Protein AF-D4MW05-F1 (afdb_monomer_lite)

Secondary structure (DSSP, 8-state):
-HHHHHHHHHHHHHHT--HHHHHH-HHHHHHHHHHHHHHHHHHHHHHHHHHH-

Organism: Anaerostipes hadrus (NCBI:txid649756)

Foldseek 3Di:
DVLVVVLVVLVVCLVPQDVVCLVPPVVSVVVSVVSVVVNVVSVVVVVVVVVVD

Radius of gyration: 12.98 Å; chains: 1; bounding box: 28×12×37 Å

pLDDT: mean 95.49, std 7.3, range [56.09, 98.75]

Structure (mmCIF, N/CA/C/O backbone):
data_AF-D4MW05-F1
#
_entry.id   AF-D4MW05-F1
#
loop_
_atom_site.group_PDB
_atom_site.id
_atom_site.type_symbol
_atom_site.label_atom_id
_atom_site.label_alt_id
_atom_site.label_comp_id
_atom_site.label_asym_id
_atom_site.label_entity_id
_atom_site.label_seq_id
_atom_site.pdbx_PDB_ins_code
_atom_site.Cartn_x
_atom_site.Cartn_y
_atom_site.Cartn_z
_atom_site.occupancy
_atom_site.B_iso_or_equiv
_atom_site.auth_seq_id
_atom_site.auth_comp_id
_atom_site.auth_asym_id
_atom_site.auth_atom_id
_atom_site.pdbx_PDB_model_num
ATOM 1 N N . MET A 1 1 ? -13.940 4.507 11.658 1.00 79.69 1 MET A N 1
ATOM 2 C CA . MET A 1 1 ? -13.972 4.277 10.187 1.00 79.69 1 MET A CA 1
ATOM 3 C C . MET A 1 1 ? -12.865 5.007 9.422 1.00 79.69 1 MET A C 1
ATOM 5 O O . MET A 1 1 ? -12.530 4.572 8.328 1.00 79.69 1 MET A O 1
ATOM 9 N N . LYS A 1 2 ? -12.237 6.059 9.974 1.00 89.94 2 LYS A N 1
ATOM 10 C CA . LYS A 1 2 ? -11.162 6.809 9.297 1.00 89.94 2 LYS A CA 1
ATOM 11 C C . LYS A 1 2 ? -9.987 5.931 8.829 1.00 89.94 2 LYS A C 1
ATOM 13 O O . LYS A 1 2 ? -9.415 6.202 7.777 1.00 89.94 2 LYS A O 1
ATOM 18 N N . LYS A 1 3 ? -9.614 4.861 9.554 1.00 92.94 3 LYS A N 1
ATOM 19 C CA . LYS A 1 3 ? -8.536 3.969 9.080 1.00 92.94 3 LYS A CA 1
ATOM 20 C C . LYS A 1 3 ? -8.963 3.131 7.873 1.00 92.94 3 LYS A C 1
ATOM 22 O O . LYS A 1 3 ? -8.135 2.889 7.001 1.00 92.94 3 LYS A O 1
ATOM 27 N N . LEU A 1 4 ? -10.237 2.739 7.791 1.00 95.06 4 LEU A N 1
ATOM 28 C CA . LEU A 1 4 ? -10.783 2.037 6.626 1.00 95.06 4 LEU A CA 1
ATOM 29 C C . LEU A 1 4 ? -10.796 2.939 5.383 1.00 95.06 4 LEU A C 1
ATOM 31 O O . LEU A 1 4 ? -10.449 2.484 4.294 1.00 95.06 4 LEU A O 1
ATOM 35 N N . GLU A 1 5 ? -11.126 4.223 5.543 1.00 96.50 5 GLU A N 1
ATOM 36 C CA . GLU A 1 5 ? -11.027 5.219 4.466 1.00 96.50 5 GLU A CA 1
ATOM 37 C C . GLU A 1 5 ? -9.574 5.402 4.004 1.00 96.50 5 GLU A C 1
ATOM 39 O O . GLU A 1 5 ? -9.293 5.344 2.808 1.00 96.50 5 GLU A O 1
ATOM 44 N N . ASN A 1 6 ? -8.627 5.533 4.940 1.00 96.06 6 ASN A N 1
ATOM 45 C CA . ASN A 1 6 ? -7.200 5.639 4.617 1.00 96.06 6 ASN A CA 1
ATOM 46 C C . ASN A 1 6 ? -6.681 4.409 3.859 1.00 96.06 6 ASN A C 1
ATOM 48 O O . ASN A 1 6 ? -5.958 4.553 2.871 1.00 96.06 6 ASN A O 1
ATOM 52 N N . PHE A 1 7 ? -7.063 3.210 4.307 1.00 97.69 7 PHE A N 1
ATOM 53 C CA . PHE A 1 7 ? -6.762 1.963 3.609 1.00 97.69 7 PHE A CA 1
ATOM 54 C C . PHE A 1 7 ? -7.341 1.972 2.190 1.00 97.69 7 PHE A C 1
ATOM 56 O O . PHE A 1 7 ? -6.611 1.711 1.237 1.00 97.69 7 PHE A O 1
ATOM 63 N N . SER A 1 8 ? -8.619 2.329 2.038 1.00 97.81 8 SER A N 1
ATOM 64 C CA . SER A 1 8 ? -9.305 2.346 0.740 1.00 97.81 8 SER A CA 1
ATOM 65 C C . SER A 1 8 ? -8.651 3.322 -0.241 1.00 97.81 8 SER A C 1
ATOM 67 O O . SER A 1 8 ? -8.447 2.983 -1.406 1.00 97.81 8 SER A O 1
ATOM 69 N N . ASN A 1 9 ? -8.240 4.500 0.237 1.00 98.00 9 ASN A N 1
ATOM 70 C CA . ASN A 1 9 ? -7.511 5.480 -0.568 1.00 98.00 9 ASN A CA 1
ATOM 71 C C . ASN A 1 9 ? -6.148 4.939 -1.019 1.00 98.00 9 ASN A C 1
ATOM 73 O O . ASN A 1 9 ? -5.808 5.037 -2.197 1.00 98.00 9 ASN A O 1
ATOM 77 N N . CYS A 1 10 ? -5.386 4.315 -0.114 1.00 98.00 10 CYS A N 1
ATOM 78 C CA . CYS A 1 10 ? -4.091 3.726 -0.458 1.00 98.00 10 CYS A CA 1
ATOM 79 C C . CYS A 1 10 ? -4.221 2.545 -1.427 1.00 98.00 10 CYS A C 1
ATOM 81 O O . CYS A 1 10 ? -3.440 2.441 -2.375 1.00 98.00 10 CYS A O 1
ATOM 83 N N . LEU A 1 11 ? -5.234 1.697 -1.240 1.00 98.50 11 LEU A N 1
ATOM 84 C CA . LEU A 1 11 ? -5.533 0.600 -2.151 1.00 98.50 11 LEU A CA 1
ATOM 85 C C . LEU A 1 11 ? -5.909 1.118 -3.542 1.00 98.50 11 LEU A C 1
ATOM 87 O O . LEU A 1 11 ? -5.488 0.539 -4.540 1.00 98.50 11 LEU A O 1
ATOM 91 N N . ASN A 1 12 ? -6.662 2.218 -3.626 1.00 98.62 12 ASN A N 1
ATOM 92 C CA . ASN A 1 12 ? -7.008 2.821 -4.907 1.00 98.62 12 ASN A CA 1
ATOM 93 C C . ASN A 1 12 ? -5.768 3.348 -5.645 1.00 98.62 12 ASN A C 1
ATOM 95 O O . ASN A 1 12 ? -5.655 3.144 -6.849 1.00 98.62 12 ASN A O 1
ATOM 99 N N . VAL A 1 13 ? -4.814 3.969 -4.944 1.00 98.19 13 VAL A N 1
ATOM 100 C CA . V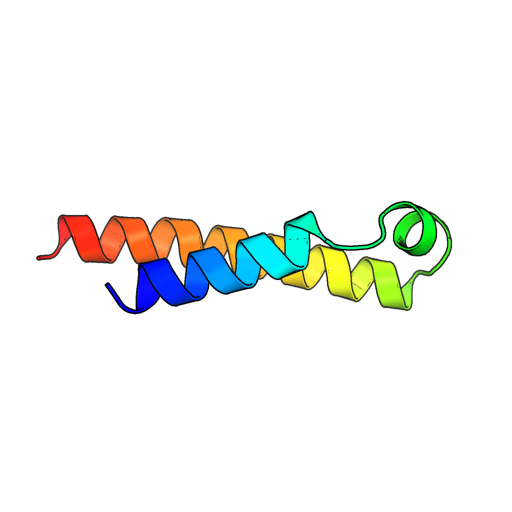AL A 1 13 ? -3.535 4.372 -5.558 1.00 98.19 13 VAL A CA 1
ATOM 101 C C . VAL A 1 13 ? -2.778 3.147 -6.075 1.00 98.19 13 VAL A C 1
ATOM 103 O O . VAL A 1 13 ? -2.355 3.140 -7.225 1.00 98.19 13 VAL A O 1
ATOM 106 N N . LEU A 1 14 ? -2.664 2.088 -5.266 1.00 98.50 14 LEU A N 1
ATOM 107 C CA . LEU A 1 14 ? -1.947 0.869 -5.648 1.00 98.50 14 LEU A CA 1
ATOM 108 C C . LEU A 1 14 ? -2.584 0.154 -6.848 1.00 98.50 14 LEU A C 1
ATOM 110 O O . LEU A 1 14 ? -1.880 -0.292 -7.746 1.00 98.50 14 LEU A O 1
ATOM 114 N N . LYS A 1 15 ? -3.918 0.056 -6.876 1.00 98.38 15 LYS A N 1
ATOM 115 C CA . LYS A 1 15 ? -4.674 -0.591 -7.959 1.00 98.38 15 LYS A CA 1
ATOM 116 C C . LYS A 1 15 ? -4.506 0.130 -9.298 1.00 98.38 15 LYS A C 1
ATOM 118 O O . LYS A 1 15 ? -4.582 -0.514 -10.337 1.00 98.38 15 LYS A O 1
ATOM 123 N N . ASN A 1 16 ? -4.312 1.447 -9.260 1.00 98.38 16 ASN A N 1
ATOM 124 C CA . ASN A 1 16 ? -4.141 2.284 -10.445 1.00 98.38 16 ASN A CA 1
ATOM 125 C C . ASN A 1 16 ? -2.663 2.598 -10.743 1.00 98.38 16 ASN A C 1
ATOM 127 O O . ASN A 1 16 ? -2.389 3.457 -11.578 1.00 98.38 16 ASN A O 1
ATOM 131 N N . ALA A 1 17 ? -1.717 1.952 -10.054 1.00 98.44 17 ALA A N 1
ATOM 132 C CA . ALA A 1 17 ? -0.303 2.084 -10.371 1.00 98.44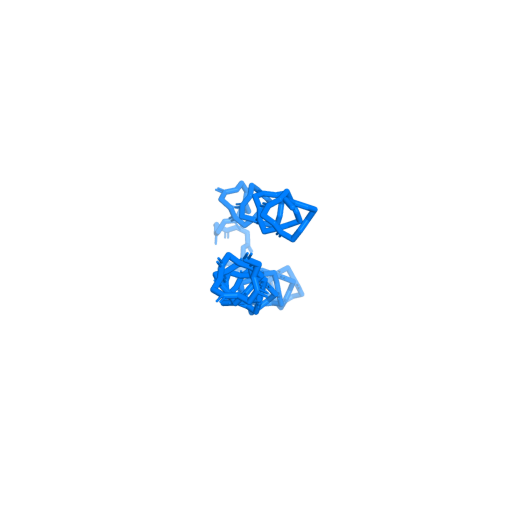 17 ALA A CA 1
ATOM 133 C C . ALA A 1 17 ? -0.006 1.498 -11.760 1.00 98.44 17 ALA A C 1
ATOM 135 O O . ALA A 1 17 ? -0.588 0.490 -12.162 1.00 98.44 17 ALA A O 1
ATOM 136 N N . ASP A 1 18 ? 0.924 2.123 -12.476 1.00 98.44 18 ASP A N 1
ATOM 137 C CA . ASP A 1 18 ? 1.372 1.665 -13.788 1.00 98.44 18 ASP A CA 1
ATOM 138 C C . ASP A 1 18 ? 2.472 0.605 -13.618 1.00 98.44 18 ASP A C 1
ATOM 140 O O . ASP A 1 18 ? 3.647 0.912 -13.398 1.00 98.44 18 ASP A O 1
ATOM 144 N N . PHE A 1 19 ? 2.082 -0.669 -13.654 1.00 97.00 19 PHE A N 1
ATOM 145 C CA . PHE A 1 19 ? 3.021 -1.773 -13.455 1.00 97.00 19 PHE A CA 1
ATOM 146 C C . PHE A 1 19 ? 3.981 -1.966 -14.636 1.00 97.00 19 PHE A C 1
ATOM 14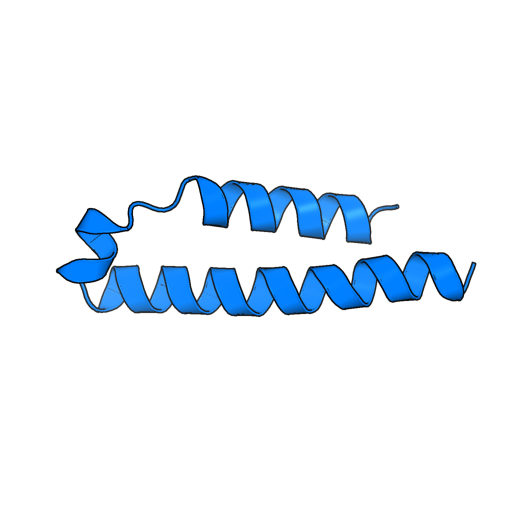8 O O . PHE A 1 19 ? 5.102 -2.421 -14.413 1.00 97.00 19 PHE A O 1
ATOM 155 N N . ASP A 1 20 ? 3.600 -1.552 -15.846 1.00 98.25 20 ASP A N 1
ATOM 156 C CA . ASP A 1 20 ? 4.479 -1.608 -17.019 1.00 98.25 20 ASP A CA 1
ATOM 157 C C . ASP A 1 20 ? 5.611 -0.573 -16.891 1.00 98.25 20 ASP A C 1
ATOM 159 O O . ASP A 1 20 ? 6.779 -0.859 -17.180 1.00 98.25 20 ASP A O 1
ATOM 163 N N . LEU A 1 21 ? 5.301 0.621 -16.367 1.00 98.31 21 LEU A N 1
ATOM 164 C CA . LEU A 1 21 ? 6.315 1.614 -16.007 1.00 98.31 21 LEU A CA 1
ATOM 165 C C . LEU A 1 21 ? 7.192 1.133 -14.843 1.00 98.31 21 LEU A C 1
ATOM 167 O O . LEU A 1 21 ? 8.406 1.343 -14.863 1.00 98.31 21 LEU A O 1
ATOM 171 N N . ALA A 1 22 ? 6.611 0.482 -13.833 1.00 98.44 22 ALA A N 1
ATOM 172 C CA . ALA A 1 22 ? 7.365 -0.063 -12.702 1.00 98.44 22 ALA A CA 1
ATOM 173 C C . ALA A 1 22 ? 8.359 -1.162 -13.118 1.00 98.44 22 ALA A C 1
ATOM 175 O O . ALA A 1 22 ? 9.412 -1.305 -12.495 1.00 98.44 22 ALA A O 1
ATOM 176 N N . ASP A 1 23 ? 8.067 -1.917 -14.173 1.00 98.31 23 ASP A N 1
ATOM 177 C CA . ASP A 1 23 ? 8.985 -2.928 -14.702 1.00 98.31 23 ASP A CA 1
ATOM 178 C C . ASP A 1 23 ? 10.305 -2.294 -15.186 1.00 98.31 23 ASP A C 1
ATOM 180 O O . ASP A 1 23 ? 11.393 -2.770 -14.865 1.00 98.31 23 ASP A O 1
ATOM 184 N N . ASN A 1 24 ? 10.221 -1.126 -15.832 1.00 98.00 24 ASN A N 1
ATOM 185 C CA . ASN A 1 24 ? 11.354 -0.496 -16.519 1.00 98.00 24 ASN A CA 1
ATOM 186 C C . ASN A 1 24 ? 11.911 0.771 -15.837 1.00 98.00 24 ASN A C 1
ATOM 188 O O . ASN A 1 24 ? 12.908 1.329 -16.297 1.00 98.00 24 ASN A O 1
ATOM 192 N N . ASN A 1 25 ? 11.295 1.251 -14.750 1.00 98.56 25 ASN A N 1
ATOM 193 C CA . ASN A 1 25 ? 11.717 2.455 -14.028 1.00 98.56 25 ASN A CA 1
ATOM 194 C C . ASN A 1 25 ? 11.908 2.183 -12.528 1.00 98.56 25 ASN A C 1
ATOM 196 O O . ASN A 1 25 ? 10.947 2.101 -11.763 1.00 98.56 25 ASN A O 1
ATOM 200 N N . ASP A 1 26 ? 13.168 2.118 -12.095 1.00 98.50 26 ASP A N 1
ATOM 201 C CA . ASP A 1 26 ? 13.564 1.776 -10.722 1.00 98.50 26 ASP A CA 1
ATOM 202 C C . ASP A 1 26 ? 12.998 2.727 -9.655 1.00 98.50 26 ASP A C 1
ATOM 204 O O . ASP A 1 26 ? 12.595 2.293 -8.570 1.00 98.50 26 ASP A O 1
ATOM 208 N N . ILE A 1 27 ? 12.939 4.028 -9.955 1.00 98.50 27 ILE A N 1
ATOM 209 C CA . ILE A 1 27 ? 12.408 5.041 -9.033 1.00 98.50 27 ILE A CA 1
ATOM 210 C C . ILE A 1 27 ? 10.900 4.851 -8.885 1.00 98.50 27 ILE A C 1
ATOM 212 O O . ILE A 1 27 ? 10.382 4.815 -7.767 1.00 98.50 27 ILE A O 1
ATOM 216 N N . TYR A 1 28 ? 10.198 4.676 -10.005 1.00 98.62 28 TYR A N 1
ATOM 217 C CA . TYR A 1 28 ? 8.760 4.438 -9.988 1.00 98.62 28 TYR A CA 1
ATOM 218 C C . TYR A 1 28 ? 8.424 3.129 -9.264 1.00 98.62 28 TYR A C 1
ATOM 220 O O . TYR A 1 28 ? 7.568 3.113 -8.379 1.00 98.62 28 TYR A O 1
ATOM 228 N N . ARG A 1 29 ? 9.172 2.053 -9.542 1.00 98.56 29 ARG A N 1
ATOM 229 C CA . ARG A 1 29 ? 9.042 0.762 -8.855 1.00 98.56 29 ARG A CA 1
ATOM 230 C C . ARG A 1 29 ? 9.215 0.884 -7.348 1.00 98.56 29 ARG A C 1
ATOM 232 O O . ARG A 1 29 ? 8.429 0.314 -6.597 1.00 98.56 29 ARG A O 1
ATOM 239 N N . THR A 1 30 ? 10.205 1.656 -6.902 1.00 98.75 30 THR A N 1
ATOM 240 C CA . THR A 1 30 ? 10.409 1.940 -5.474 1.00 98.75 30 THR A CA 1
ATOM 241 C C . THR A 1 30 ? 9.167 2.596 -4.859 1.00 98.75 30 THR A C 1
ATOM 243 O O . THR A 1 30 ? 8.737 2.202 -3.774 1.00 98.75 30 THR A O 1
ATOM 246 N N . GLY A 1 31 ? 8.536 3.53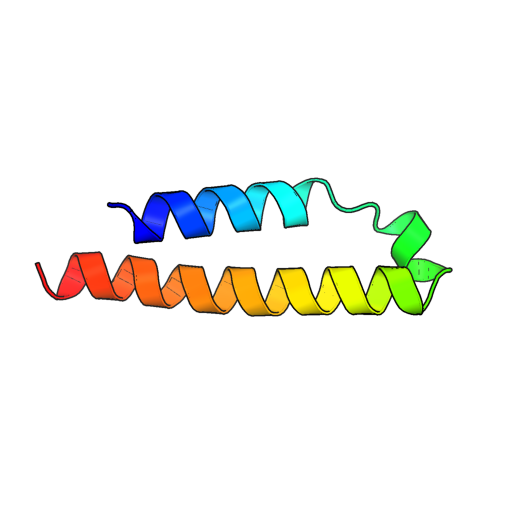3 -5.573 1.00 98.50 31 GLY A N 1
ATOM 247 C CA . GLY A 1 31 ? 7.266 4.142 -5.168 1.00 98.50 31 GLY A CA 1
ATOM 248 C C . GLY A 1 31 ? 6.116 3.133 -5.054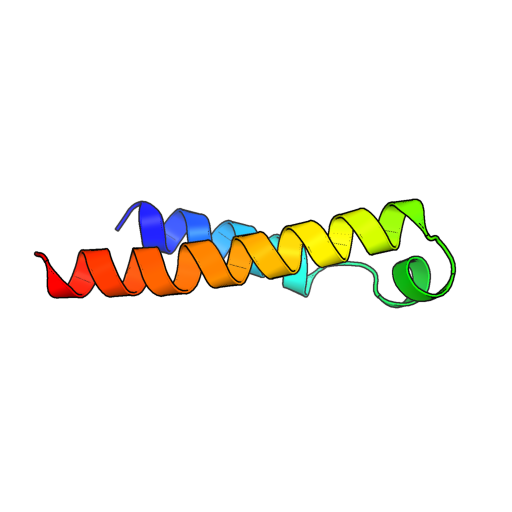 1.00 98.50 31 GLY A C 1
ATOM 249 O O . GLY A 1 31 ? 5.419 3.113 -4.039 1.00 98.50 31 GLY A O 1
ATOM 250 N N . VAL A 1 32 ? 5.952 2.250 -6.045 1.00 98.69 32 VAL A N 1
ATOM 251 C CA . VAL A 1 32 ? 4.913 1.199 -6.040 1.00 98.69 32 VAL A CA 1
ATOM 252 C C . VAL A 1 32 ? 5.113 0.213 -4.883 1.00 98.69 32 VAL A C 1
ATOM 254 O O . VAL A 1 32 ? 4.151 -0.123 -4.193 1.00 98.69 32 VAL A O 1
ATOM 257 N N . ILE A 1 33 ? 6.356 -0.199 -4.603 1.00 98.69 33 ILE A N 1
ATOM 258 C CA . ILE A 1 33 ? 6.689 -1.057 -3.451 1.00 98.69 33 ILE A CA 1
ATOM 259 C C . ILE A 1 33 ? 6.342 -0.356 -2.130 1.00 98.69 33 ILE A C 1
ATOM 261 O O . ILE A 1 33 ? 5.744 -0.964 -1.239 1.00 98.69 33 ILE A O 1
ATOM 265 N N . GLY A 1 34 ? 6.668 0.933 -1.998 1.00 98.62 34 GLY A N 1
ATOM 266 C CA . GLY A 1 34 ? 6.290 1.729 -0.829 1.00 98.62 34 GLY A CA 1
ATOM 267 C C . GLY A 1 34 ? 4.772 1.792 -0.632 1.00 98.62 34 GLY A C 1
ATOM 268 O O . GLY A 1 34 ? 4.278 1.553 0.471 1.00 98.62 34 GLY A O 1
ATOM 269 N N . GLN A 1 35 ? 4.023 2.030 -1.712 1.00 98.62 35 GLN A N 1
ATOM 270 C CA . GLN A 1 35 ? 2.561 2.061 -1.691 1.00 98.62 35 GLN A CA 1
ATOM 271 C C . GLN A 1 35 ? 1.956 0.699 -1.310 1.00 98.62 35 GLN A C 1
ATOM 273 O O . GLN A 1 35 ? 0.981 0.647 -0.554 1.00 98.62 35 GLN A O 1
ATOM 278 N N . PHE A 1 36 ? 2.537 -0.404 -1.792 1.00 98.62 36 PHE A N 1
ATOM 279 C CA . PHE A 1 36 ? 2.142 -1.764 -1.419 1.00 98.62 36 PHE A CA 1
ATOM 280 C C . PHE A 1 36 ? 2.307 -2.002 0.087 1.00 98.62 36 PHE A C 1
ATOM 282 O O . PHE A 1 36 ? 1.350 -2.396 0.759 1.00 98.62 36 PHE A O 1
ATOM 289 N N . ASN A 1 37 ? 3.481 -1.676 0.635 1.00 98.69 37 ASN A N 1
ATOM 290 C CA . ASN A 1 37 ? 3.764 -1.825 2.064 1.00 98.69 37 ASN A CA 1
ATOM 291 C C . ASN A 1 37 ? 2.802 -0.996 2.927 1.00 98.69 37 ASN A C 1
ATOM 293 O O . ASN A 1 37 ? 2.215 -1.520 3.876 1.00 98.69 37 ASN A O 1
ATOM 297 N N . LEU A 1 38 ? 2.574 0.268 2.557 1.00 98.50 38 LEU A N 1
ATOM 298 C CA . LEU A 1 38 ? 1.631 1.145 3.254 1.00 98.50 38 LEU A CA 1
ATOM 299 C C . LEU A 1 38 ? 0.197 0.595 3.216 1.00 98.50 38 LEU A C 1
ATOM 301 O O . LEU A 1 38 ? -0.519 0.641 4.215 1.00 98.50 38 LEU A O 1
ATOM 305 N N . THR A 1 39 ? -0.227 0.051 2.074 1.00 98.62 39 THR A N 1
ATOM 306 C CA . THR A 1 39 ? -1.575 -0.510 1.911 1.00 98.62 39 THR A CA 1
ATOM 307 C C . THR A 1 39 ? -1.801 -1.692 2.857 1.00 98.62 39 THR A C 1
ATOM 309 O O . THR A 1 39 ? -2.841 -1.749 3.514 1.00 98.62 39 THR A O 1
ATOM 312 N N . ILE A 1 40 ? -0.824 -2.598 2.997 1.00 98.25 40 ILE A N 1
ATOM 313 C CA . ILE A 1 40 ? -0.904 -3.713 3.957 1.00 98.25 40 ILE A CA 1
ATOM 314 C C . ILE A 1 40 ? -0.910 -3.197 5.396 1.00 98.25 40 ILE A C 1
ATOM 316 O O . ILE A 1 40 ? -1.708 -3.669 6.209 1.00 98.25 40 ILE A O 1
ATOM 320 N N . GLU A 1 41 ? -0.066 -2.212 5.716 1.00 98.19 41 GLU A N 1
ATOM 321 C CA . GLU A 1 41 ? -0.015 -1.626 7.055 1.00 98.19 41 GLU A CA 1
ATOM 322 C C . GLU A 1 41 ? -1.371 -1.037 7.478 1.00 98.19 41 GLU A C 1
ATOM 324 O O . GLU A 1 41 ? -1.859 -1.255 8.589 1.00 98.19 41 GLU A O 1
ATOM 329 N N . LEU A 1 42 ? -2.018 -0.310 6.570 1.00 97.69 42 LEU A N 1
ATOM 330 C CA . LEU A 1 42 ? -3.328 0.272 6.827 1.00 97.69 42 LEU A CA 1
ATOM 331 C C . LEU A 1 42 ? -4.437 -0.782 6.875 1.00 97.69 42 LEU A C 1
ATOM 333 O O . LEU A 1 42 ? -5.372 -0.616 7.658 1.00 97.69 42 LEU A O 1
ATOM 337 N N . ALA A 1 43 ? -4.323 -1.873 6.112 1.00 97.75 43 ALA A N 1
ATOM 338 C CA . ALA A 1 43 ? -5.296 -2.962 6.130 1.00 97.75 43 ALA A CA 1
ATOM 339 C C . ALA A 1 43 ? -5.427 -3.580 7.531 1.00 97.75 43 ALA A C 1
ATOM 341 O O . ALA A 1 43 ? -6.530 -3.660 8.077 1.00 97.75 43 ALA A O 1
ATOM 342 N N . TRP A 1 44 ? -4.310 -3.966 8.159 1.00 97.19 44 TRP A N 1
ATOM 343 C CA . TRP A 1 44 ? -4.368 -4.577 9.491 1.00 97.19 44 TRP A CA 1
ATOM 344 C C . TRP A 1 44 ? -4.760 -3.565 10.574 1.00 97.19 44 TRP A C 1
ATOM 346 O O . TRP A 1 44 ? -5.531 -3.906 11.470 1.00 97.19 44 TRP A O 1
ATOM 356 N N . LYS A 1 45 ? -4.324 -2.301 10.466 1.00 96.25 45 LYS A N 1
ATOM 357 C CA . LYS A 1 45 ? -4.739 -1.228 11.385 1.00 96.25 45 LYS A CA 1
ATOM 358 C C . LYS A 1 45 ? -6.238 -0.925 11.303 1.00 96.25 45 LYS A C 1
ATOM 360 O O . LYS A 1 45 ? -6.838 -0.590 12.327 1.00 96.25 45 LYS A O 1
ATOM 365 N N . ALA A 1 46 ? -6.840 -1.024 10.115 1.00 96.12 46 ALA A N 1
ATOM 366 C CA . ALA A 1 46 ? -8.282 -0.877 9.927 1.00 96.12 46 ALA A CA 1
ATOM 367 C C . ALA A 1 46 ? -9.048 -2.042 10.570 1.00 96.12 46 ALA A C 1
ATOM 369 O O . ALA A 1 46 ? -10.014 -1.810 11.291 1.00 96.12 46 ALA A O 1
ATOM 370 N N . LEU A 1 47 ? -8.576 -3.282 10.391 1.00 95.31 47 LEU A N 1
ATOM 371 C CA . LEU A 1 47 ? -9.150 -4.453 11.065 1.00 95.31 47 LEU A CA 1
ATOM 372 C C . LEU A 1 47 ? -9.026 -4.365 12.591 1.00 95.31 47 LEU A C 1
ATOM 374 O O . LEU A 1 47 ? -9.954 -4.740 13.302 1.00 95.31 47 LEU A O 1
ATOM 378 N N . GLN A 1 48 ? -7.903 -3.854 13.099 1.00 94.94 48 GLN A N 1
ATOM 379 C CA . GLN A 1 48 ? -7.698 -3.647 14.530 1.00 94.94 48 GLN A CA 1
ATOM 380 C C . GLN A 1 48 ? -8.701 -2.639 15.113 1.00 94.94 48 GLN A C 1
ATOM 382 O O . GLN A 1 48 ? -9.294 -2.919 16.146 1.00 94.94 48 GLN A O 1
ATOM 387 N N . GLU A 1 49 ? -8.958 -1.514 14.431 1.00 92.31 49 GLU A N 1
ATOM 388 C CA . GLU A 1 49 ? -9.976 -0.539 14.870 1.00 92.31 49 GLU A CA 1
ATOM 389 C C . GLU A 1 49 ? -11.373 -1.164 14.957 1.00 92.31 49 GLU A C 1
ATOM 391 O O . GLU A 1 49 ? -12.138 -0.795 15.835 1.00 92.31 49 GLU A O 1
ATOM 396 N N . ILE A 1 50 ? -11.713 -2.121 14.091 1.00 87.50 50 ILE A N 1
ATOM 397 C CA . ILE A 1 50 ? -13.004 -2.824 14.169 1.00 87.50 50 ILE A CA 1
ATOM 398 C C . ILE A 1 50 ? -13.059 -3.770 15.379 1.00 87.50 5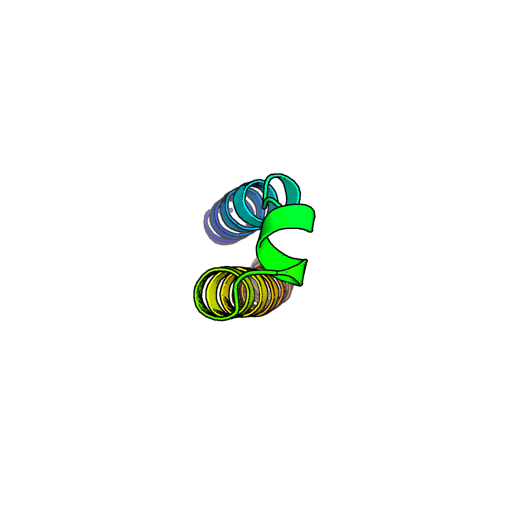0 ILE A C 1
ATOM 400 O O . ILE A 1 50 ? -14.131 -3.978 15.929 1.00 87.50 50 ILE A O 1
ATOM 404 N N . LYS A 1 51 ? -11.928 -4.361 15.789 1.00 80.62 51 LYS A N 1
ATOM 405 C CA . LYS A 1 51 ? -11.865 -5.292 16.931 1.00 80.62 51 LYS A CA 1
ATOM 406 C C . LYS A 1 51 ? -11.827 -4.604 18.299 1.00 80.62 51 LYS A C 1
ATOM 408 O O . LYS A 1 51 ? -12.154 -5.246 19.290 1.00 80.62 51 LYS A O 1
ATOM 413 N N . GLU A 1 52 ? -11.349 -3.366 18.356 1.00 76.06 52 GLU A N 1
ATOM 414 C CA . GLU A 1 52 ? -11.142 -2.605 19.600 1.00 76.06 52 GLU A CA 1
ATOM 415 C C . GLU A 1 52 ? -12.278 -1.611 19.911 1.00 76.06 52 GLU A C 1
ATOM 417 O O . GLU A 1 52 ? -12.242 -0.971 20.960 1.00 76.06 52 GLU A O 1
ATOM 422 N N . ASN A 1 53 ? -13.274 -1.492 19.025 1.00 56.09 53 ASN A N 1
ATOM 423 C CA . ASN A 1 53 ? -14.522 -0.748 19.241 1.00 56.09 53 ASN A CA 1
ATOM 424 C C . ASN A 1 53 ? -15.694 -1.710 19.453 1.00 56.09 53 ASN A C 1
ATOM 426 O O . ASN A 1 53 ? -16.647 -1.306 20.154 1.00 56.09 53 ASN A O 1
#

Sequence (53 aa):
MKKLENFSNCLNVLKNADFDLADNNDIYRTGVIGQFNLTIELAWKALQEIKEN